Protein AF-A0A2V8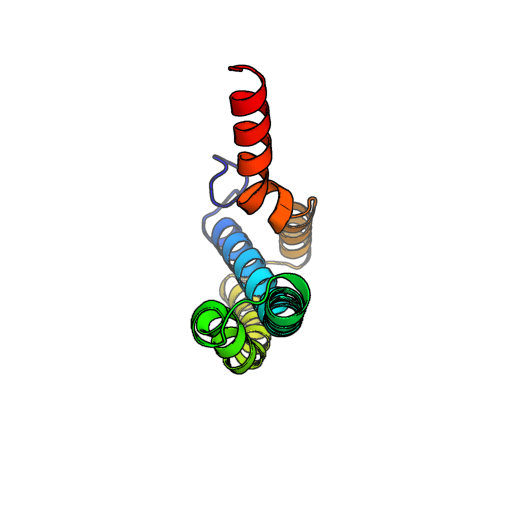N341-F1 (afdb_monomer)

Solvent-accessible surface area (backbone atoms only — not comparable to full-atom values): 6648 Å² total; per-residue (Å²): 106,97,83,49,89,81,87,57,98,43,71,69,57,45,50,50,49,52,49,54,51,51,28,51,50,32,48,45,37,34,66,43,24,46,59,50,39,54,47,41,35,74,77,67,66,50,52,69,81,81,34,43,70,31,52,53,43,30,72,54,20,54,59,51,26,53,54,34,52,52,50,49,54,52,51,37,61,75,70,65,58,50,71,68,58,51,48,53,51,51,47,64,59,61,69,51,63,55,61,54,61,71,76,45,38,62,58,55,54,51,52,55,57,57,63,75,74,114

Nearest PDB structures (foldseek):
  4bne-assembly1_B  TM=4.489E-01  e=2.617E+00  Gallus gallus
  3i2w-assembly1_B  TM=4.014E-01  e=3.089E+00  Drosophila melanogaster

Sequence (118 aa):
LATDRILFGSLREFGLTVLLEVTCFEWMLSRLARPIADFLSKQRGLSPDALVWFTHHSEVDQRHAEEGLDAVVEYVKYYEIDEQDFRLISEIVFRENVFLKRYFGQAEVSRQTLMLSL

Structure (mmCIF, N/CA/C/O backbone):
data_AF-A0A2V8N341-F1
#
_entry.id   AF-A0A2V8N341-F1
#
loop_
_atom_site.group_PDB
_atom_site.id
_atom_site.type_symbol
_atom_site.label_atom_id
_atom_site.label_alt_id
_atom_site.label_comp_id
_atom_site.label_asym_id
_atom_site.label_entity_id
_atom_site.label_seq_id
_atom_site.pdbx_PDB_ins_code
_atom_site.Cartn_x
_atom_site.Cartn_y
_atom_site.Cartn_z
_atom_site.occupancy
_atom_site.B_iso_or_equiv
_atom_site.auth_seq_id
_atom_site.auth_comp_id
_atom_site.auth_asym_id
_atom_site.auth_atom_id
_atom_site.pdbx_PDB_model_num
ATOM 1 N N . LEU A 1 1 ? -6.222 5.701 -10.973 1.00 57.00 1 LEU A N 1
ATOM 2 C CA . LEU A 1 1 ? -5.120 5.149 -11.794 1.00 57.00 1 LEU A CA 1
ATOM 3 C C . LEU A 1 1 ? -5.403 3.723 -12.221 1.00 57.00 1 LEU A C 1
ATOM 5 O O . LEU A 1 1 ? -5.496 3.511 -13.418 1.00 57.00 1 LEU A O 1
ATOM 9 N N . ALA A 1 2 ? -5.642 2.779 -11.298 1.00 49.12 2 ALA A N 1
ATOM 10 C CA . ALA A 1 2 ? -6.033 1.410 -11.671 1.00 49.12 2 ALA A CA 1
ATOM 11 C C . ALA A 1 2 ? -7.321 1.339 -12.531 1.00 49.12 2 ALA A C 1
ATOM 13 O O . ALA A 1 2 ? -7.499 0.440 -13.348 1.00 49.12 2 ALA A O 1
ATOM 14 N N . THR A 1 3 ? -8.213 2.315 -12.352 1.00 54.16 3 THR A N 1
ATOM 15 C CA . THR A 1 3 ? -9.494 2.456 -13.060 1.00 54.16 3 THR A CA 1
ATOM 16 C C . THR A 1 3 ? -9.496 3.555 -14.127 1.00 54.16 3 THR A C 1
ATOM 18 O O . THR A 1 3 ? -10.477 3.683 -14.862 1.00 54.16 3 THR A O 1
ATOM 21 N N . ASP A 1 4 ? -8.419 4.340 -14.235 1.00 58.88 4 ASP A N 1
ATOM 22 C CA . ASP A 1 4 ? -8.334 5.421 -15.216 1.00 58.88 4 ASP A CA 1
ATOM 23 C C . ASP A 1 4 ? -7.859 4.834 -16.543 1.00 58.88 4 ASP A C 1
ATOM 25 O O . ASP A 1 4 ? -6.787 4.233 -16.640 1.00 58.88 4 ASP A O 1
ATOM 29 N N . ARG A 1 5 ? -8.677 4.980 -17.587 1.00 50.94 5 ARG A N 1
ATOM 30 C CA . ARG A 1 5 ? -8.322 4.496 -18.919 1.00 50.94 5 ARG A CA 1
ATOM 31 C C . ARG A 1 5 ? -7.162 5.342 -19.453 1.00 50.94 5 ARG A C 1
ATOM 33 O O . ARG A 1 5 ? -7.375 6.490 -19.820 1.00 50.94 5 ARG A O 1
ATOM 40 N N 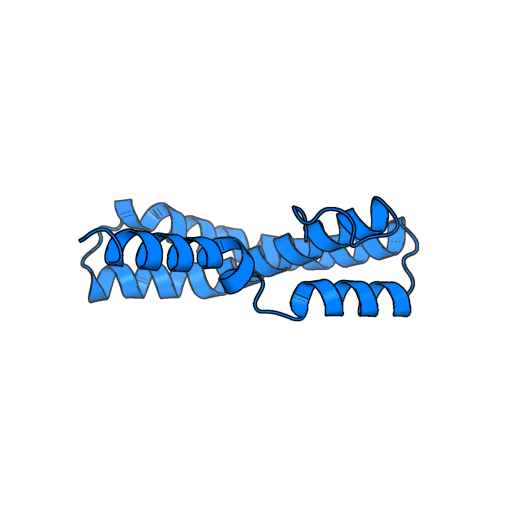. ILE A 1 6 ? -5.993 4.707 -19.584 1.00 55.16 6 ILE A N 1
ATOM 41 C CA . ILE A 1 6 ? -4.816 5.168 -20.346 1.00 55.16 6 ILE A CA 1
ATOM 42 C C . ILE A 1 6 ? -3.926 6.168 -19.581 1.00 55.16 6 ILE A C 1
ATOM 44 O O . ILE A 1 6 ? -3.877 7.350 -19.908 1.00 55.16 6 ILE A O 1
ATOM 48 N N . LEU A 1 7 ? -3.174 5.691 -18.583 1.00 62.72 7 LEU A N 1
ATOM 49 C CA . LEU A 1 7 ? -2.060 6.460 -17.990 1.00 62.72 7 LEU A CA 1
ATOM 50 C C . LEU A 1 7 ? -0.702 5.750 -18.052 1.00 62.72 7 LEU A C 1
ATOM 52 O O . LEU A 1 7 ? 0.315 6.396 -17.829 1.00 62.72 7 LEU A O 1
ATOM 56 N N . PHE A 1 8 ? -0.675 4.462 -18.399 1.00 69.25 8 PHE A N 1
ATOM 57 C CA . PHE A 1 8 ? 0.545 3.653 -18.417 1.00 69.25 8 PHE A CA 1
ATOM 58 C C . PHE A 1 8 ? 0.746 3.030 -19.793 1.00 69.25 8 PHE A C 1
ATOM 60 O O . PHE A 1 8 ? -0.217 2.580 -20.422 1.00 69.25 8 PHE A O 1
ATOM 67 N N . GLY A 1 9 ? 1.992 3.034 -20.263 1.00 76.31 9 GLY A N 1
ATOM 68 C CA . GLY A 1 9 ? 2.385 2.543 -21.580 1.00 76.31 9 GLY A CA 1
ATOM 69 C C . GLY A 1 9 ? 2.442 1.019 -21.659 1.00 76.31 9 GLY A C 1
ATOM 70 O O . GLY A 1 9 ? 2.449 0.463 -22.757 1.00 76.31 9 GLY A O 1
ATOM 71 N N . SER A 1 10 ? 2.448 0.328 -20.514 1.00 87.12 10 SER A N 1
ATOM 72 C CA . SER A 1 10 ? 2.539 -1.130 -20.456 1.00 87.12 10 SER A CA 1
ATOM 73 C C . SER A 1 10 ? 1.861 -1.751 -19.225 1.00 87.12 10 SER A C 1
ATOM 75 O O . SER A 1 10 ? 1.638 -1.101 -18.202 1.00 87.12 10 SER A O 1
ATOM 77 N N . LEU A 1 11 ? 1.558 -3.055 -19.307 1.00 87.75 11 LEU A N 1
ATOM 78 C CA . LEU A 1 11 ? 1.014 -3.827 -18.178 1.00 87.75 11 LEU A CA 1
ATOM 79 C C . LEU A 1 11 ? 1.981 -3.891 -16.991 1.00 87.75 11 LEU A C 1
ATOM 81 O O . LEU A 1 11 ? 1.526 -3.911 -15.852 1.00 87.75 11 LEU A O 1
ATOM 85 N N . ARG A 1 12 ? 3.297 -3.892 -17.239 1.00 91.50 12 ARG A N 1
ATOM 86 C CA . ARG A 1 12 ? 4.302 -3.881 -16.166 1.00 91.50 12 ARG A CA 1
ATOM 87 C C . ARG A 1 12 ? 4.274 -2.570 -15.375 1.00 91.50 12 ARG A C 1
ATOM 89 O O . ARG A 1 12 ? 4.321 -2.612 -14.150 1.00 91.50 12 ARG A O 1
ATOM 96 N N . GLU A 1 13 ? 4.122 -1.433 -16.054 1.00 89.62 13 GLU A N 1
ATOM 97 C CA . GLU A 1 13 ? 3.994 -0.114 -15.420 1.00 89.62 13 GLU A CA 1
ATOM 98 C C . GLU A 1 13 ? 2.683 -0.017 -14.644 1.00 89.62 13 GLU A C 1
ATOM 100 O O . GLU A 1 13 ? 2.668 0.407 -13.492 1.00 89.62 13 GLU A O 1
ATOM 105 N N . PHE A 1 14 ? 1.586 -0.494 -15.241 1.00 88.06 14 PHE A N 1
ATOM 106 C CA . PHE A 1 14 ? 0.305 -0.588 -14.552 1.00 88.06 14 PHE A CA 1
ATOM 107 C C . PHE A 1 14 ? 0.402 -1.453 -13.289 1.00 88.06 14 PHE A C 1
ATOM 109 O O . PHE A 1 14 ? -0.048 -1.037 -12.224 1.00 88.06 14 PHE A O 1
ATOM 116 N N . GLY A 1 15 ? 1.027 -2.628 -13.376 1.00 90.44 15 GLY A N 1
ATOM 117 C CA . GLY A 1 15 ? 1.204 -3.516 -12.229 1.00 90.44 15 GLY A CA 1
ATOM 118 C C . GLY A 1 15 ? 2.024 -2.876 -11.108 1.00 90.44 15 GLY A C 1
ATOM 119 O O . GLY A 1 15 ? 1.634 -2.992 -9.948 1.00 90.44 15 GLY A O 1
ATOM 120 N N . LEU A 1 16 ? 3.068 -2.102 -11.438 1.00 92.88 16 LEU A N 1
ATOM 121 C CA . LEU A 1 16 ? 3.817 -1.334 -10.440 1.00 92.88 16 LEU A CA 1
ATOM 122 C C . LEU A 1 16 ? 2.912 -0.326 -9.717 1.00 92.88 16 LEU A C 1
ATOM 124 O O . LEU A 1 16 ? 3.032 -0.146 -8.511 1.00 92.88 16 LEU A O 1
ATOM 128 N N . THR A 1 17 ? 1.975 0.306 -10.424 1.00 89.06 17 THR A N 1
ATOM 129 C CA . THR A 1 17 ? 1.073 1.297 -9.811 1.00 89.06 17 THR A CA 1
ATOM 130 C C . THR A 1 17 ? 0.114 0.664 -8.819 1.00 89.06 17 THR A C 1
ATOM 132 O O . THR A 1 17 ? -0.075 1.189 -7.725 1.00 89.06 17 THR A O 1
ATOM 135 N N . VAL A 1 18 ? -0.437 -0.499 -9.173 1.00 87.94 18 VAL A N 1
ATOM 136 C CA . VAL A 1 18 ? -1.307 -1.274 -8.286 1.00 87.94 18 VAL A CA 1
ATOM 137 C C . VAL A 1 18 ? -0.524 -1.713 -7.055 1.00 87.94 18 VAL A C 1
ATOM 139 O O . VAL A 1 18 ? -1.010 -1.543 -5.941 1.00 87.94 18 VAL A O 1
ATOM 142 N N . LEU A 1 19 ? 0.697 -2.216 -7.249 1.00 92.44 19 LEU A N 1
ATOM 143 C CA . LEU A 1 19 ? 1.552 -2.665 -6.157 1.00 92.44 19 LEU A CA 1
ATOM 144 C C . LEU A 1 19 ? 1.901 -1.516 -5.200 1.00 92.44 19 LEU A C 1
ATOM 146 O O . LEU A 1 19 ? 1.692 -1.644 -4.001 1.00 92.44 19 LEU A O 1
ATOM 150 N N . LEU A 1 20 ? 2.330 -0.363 -5.724 1.00 91.69 20 LEU A N 1
ATOM 151 C CA . LEU A 1 20 ? 2.621 0.831 -4.921 1.00 91.69 20 LEU A CA 1
ATOM 152 C C . LEU A 1 20 ? 1.401 1.316 -4.123 1.00 91.69 20 LEU A C 1
ATOM 154 O O . LEU A 1 20 ? 1.544 1.728 -2.970 1.00 91.69 20 LEU A O 1
ATOM 158 N N . GLU A 1 21 ? 0.204 1.275 -4.715 1.00 88.25 21 GLU A N 1
ATOM 159 C CA . GLU A 1 21 ? -1.028 1.634 -4.010 1.00 88.25 21 GLU A CA 1
ATOM 160 C C . GLU A 1 21 ? -1.336 0.650 -2.881 1.00 88.25 21 GLU A C 1
ATOM 162 O O . GLU A 1 21 ? -1.566 1.089 -1.756 1.00 88.25 21 GLU A O 1
ATOM 167 N N . VAL A 1 22 ? -1.295 -0.659 -3.146 1.00 87.50 22 VAL A N 1
ATOM 168 C CA . VAL A 1 22 ? -1.553 -1.699 -2.136 1.00 87.50 22 VAL A CA 1
ATOM 169 C C . VAL A 1 22 ? -0.567 -1.591 -0.974 1.00 87.50 22 VAL A C 1
ATOM 171 O O . VAL A 1 22 ? -1.003 -1.480 0.172 1.00 87.50 22 VAL A O 1
ATOM 174 N N . THR A 1 23 ? 0.734 -1.495 -1.258 1.00 90.00 23 THR A N 1
ATOM 175 C CA . THR A 1 23 ? 1.764 -1.332 -0.223 1.00 90.00 23 THR A CA 1
ATOM 176 C C . THR A 1 23 ? 1.506 -0.080 0.621 1.00 90.00 23 THR A C 1
ATOM 178 O O . THR A 1 23 ? 1.631 -0.109 1.843 1.00 90.00 23 THR A O 1
ATOM 181 N N . CYS A 1 24 ? 1.082 1.031 0.006 1.00 87.75 24 CYS A N 1
ATOM 182 C CA . CYS A 1 24 ? 0.731 2.250 0.739 1.00 87.75 24 CYS A CA 1
ATOM 183 C C . CYS A 1 24 ? -0.478 2.047 1.675 1.00 87.75 24 CYS A C 1
ATOM 185 O O . CYS A 1 24 ? -0.476 2.549 2.803 1.00 87.75 24 CYS A O 1
ATOM 187 N N . PHE A 1 25 ? -1.490 1.290 1.240 1.00 85.12 25 PHE A N 1
ATOM 188 C CA . PHE A 1 25 ? -2.650 0.932 2.062 1.00 85.12 25 PHE A CA 1
ATOM 189 C C . PHE A 1 25 ? -2.271 0.085 3.273 1.00 85.12 25 PHE A C 1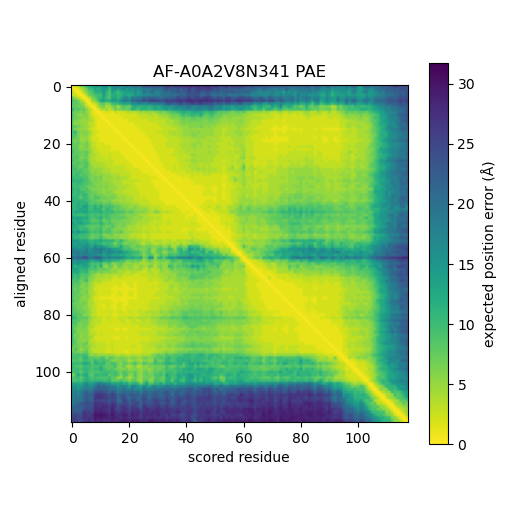
ATOM 191 O O . PHE A 1 25 ? -2.664 0.421 4.390 1.00 85.12 25 PHE A O 1
ATOM 198 N N . GLU A 1 26 ? -1.486 -0.967 3.075 1.00 86.06 26 GLU A N 1
ATOM 199 C CA . GLU A 1 26 ? -1.019 -1.846 4.154 1.00 86.06 26 GLU A CA 1
ATOM 200 C C . GLU A 1 26 ? -0.151 -1.071 5.156 1.00 86.06 26 GLU A C 1
ATOM 202 O O . GLU A 1 26 ? -0.308 -1.171 6.379 1.00 86.06 26 GLU A O 1
ATOM 207 N N . TRP A 1 27 ? 0.705 -0.183 4.648 1.00 85.50 27 TRP A N 1
ATOM 208 C CA . TRP A 1 27 ? 1.542 0.673 5.482 1.00 85.50 27 TRP A CA 1
ATOM 209 C C . TRP A 1 27 ? 0.732 1.674 6.315 1.00 85.50 27 TRP A C 1
ATOM 211 O O . TRP A 1 27 ? 1.073 1.946 7.471 1.00 85.50 27 TRP A O 1
ATOM 221 N N . MET A 1 28 ? -0.363 2.201 5.760 1.00 85.75 28 MET A N 1
ATOM 222 C CA . MET A 1 28 ? -1.314 3.034 6.492 1.00 85.75 28 MET A CA 1
ATOM 223 C C . MET A 1 28 ? -2.072 2.218 7.551 1.00 85.75 28 MET A C 1
ATOM 225 O O . MET A 1 28 ? -2.139 2.643 8.706 1.00 85.75 28 MET A O 1
ATOM 229 N N . LEU A 1 29 ? -2.648 1.067 7.186 1.00 84.00 29 LEU A N 1
ATOM 230 C CA . LEU A 1 29 ? -3.478 0.258 8.086 1.00 84.00 29 LEU A CA 1
ATOM 231 C C . LEU A 1 29 ? -2.686 -0.264 9.286 1.00 84.00 29 LEU A C 1
ATOM 233 O O . LEU A 1 29 ? -3.123 -0.075 10.423 1.00 84.00 29 LEU A O 1
ATOM 237 N N . SER A 1 30 ? -1.471 -0.767 9.060 1.00 85.12 30 SER A N 1
ATOM 238 C CA . SER A 1 30 ? -0.558 -1.221 10.122 1.00 85.12 30 SER A CA 1
ATOM 239 C C . SER A 1 30 ? -0.271 -0.177 11.206 1.00 85.12 30 SER A C 1
ATOM 241 O O . SER A 1 30 ? 0.084 -0.528 12.332 1.00 85.12 30 SER A O 1
ATOM 243 N N . ARG A 1 31 ? -0.435 1.115 10.896 1.00 85.56 31 ARG A N 1
ATOM 244 C CA . ARG A 1 31 ? -0.178 2.230 11.822 1.00 85.56 31 ARG A CA 1
ATOM 245 C C . ARG A 1 31 ? -1.446 2.880 12.346 1.00 85.56 31 ARG A C 1
ATOM 247 O O . ARG A 1 31 ? -1.473 3.315 13.495 1.00 85.56 31 ARG A O 1
ATOM 254 N N . LEU A 1 32 ? -2.480 2.984 11.515 1.00 87.56 32 LEU A N 1
ATOM 255 C CA . LEU A 1 32 ? -3.674 3.770 11.823 1.00 87.56 32 LEU A CA 1
ATOM 256 C C . LEU A 1 32 ? -4.870 2.925 12.256 1.00 87.56 32 LEU A C 1
ATOM 258 O O . LEU A 1 32 ? -5.751 3.466 12.922 1.00 87.56 32 LEU A O 1
ATOM 262 N N . ALA A 1 33 ? -4.908 1.621 11.960 1.00 88.69 33 ALA A N 1
ATOM 263 C CA . ALA A 1 33 ? -6.065 0.789 12.287 1.00 88.69 33 ALA A CA 1
ATOM 264 C C . ALA A 1 33 ? -6.356 0.777 13.797 1.00 88.69 33 ALA A C 1
ATOM 266 O O . ALA A 1 33 ? -7.491 1.027 14.211 1.00 88.69 33 ALA A O 1
ATOM 267 N N . ARG A 1 34 ? -5.326 0.599 14.637 1.00 89.06 34 ARG A N 1
ATOM 268 C CA . ARG A 1 34 ? -5.487 0.619 16.099 1.00 89.06 34 ARG A CA 1
ATOM 269 C C . ARG A 1 34 ? -5.880 2.003 16.647 1.00 89.06 34 ARG A C 1
ATOM 271 O O . ARG A 1 34 ? -6.872 2.065 17.372 1.00 89.06 34 ARG A O 1
ATOM 278 N N . PRO A 1 35 ? -5.208 3.116 16.286 1.00 91.00 35 PRO A N 1
ATOM 279 C CA . PRO A 1 35 ? -5.664 4.457 16.659 1.00 91.00 35 PRO A CA 1
ATOM 280 C C . PRO A 1 35 ? -7.114 4.766 16.260 1.00 91.00 35 PRO A C 1
ATOM 282 O O . PRO A 1 35 ? -7.842 5.389 17.035 1.00 91.00 35 PRO A O 1
ATOM 285 N N . ILE A 1 36 ? -7.557 4.317 15.079 1.00 90.69 36 ILE A N 1
ATOM 286 C CA . ILE A 1 36 ? -8.944 4.489 14.627 1.00 90.69 36 ILE A CA 1
ATOM 287 C C . ILE A 1 36 ? -9.901 3.685 15.514 1.00 90.69 36 ILE A C 1
ATOM 289 O O . ILE A 1 36 ? -10.902 4.238 15.974 1.00 90.69 36 ILE A O 1
ATOM 293 N N . ALA A 1 37 ? -9.590 2.418 15.806 1.00 92.06 37 ALA A N 1
ATOM 294 C CA . ALA A 1 37 ? -10.397 1.591 16.705 1.00 92.06 37 ALA A CA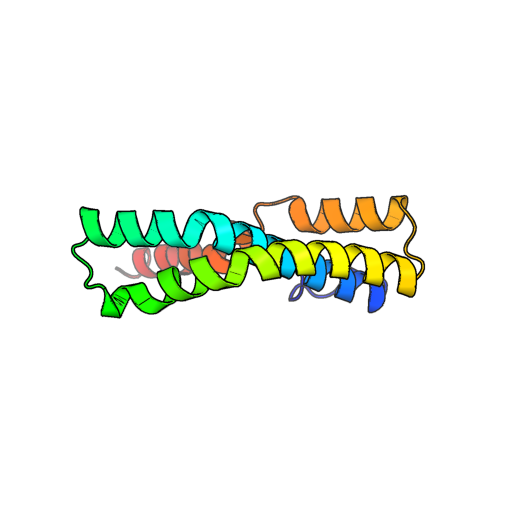 1
ATOM 295 C C . ALA A 1 37 ? -10.530 2.224 18.097 1.00 92.06 37 ALA A C 1
ATOM 297 O O . ALA A 1 37 ? -11.637 2.350 18.623 1.00 92.06 37 ALA A O 1
ATOM 298 N N . ASP A 1 38 ? -9.415 2.691 18.663 1.00 92.88 38 ASP A N 1
ATOM 299 C CA . ASP A 1 38 ? -9.387 3.339 19.974 1.00 92.88 38 ASP A CA 1
ATOM 300 C C . ASP A 1 38 ? -10.231 4.624 19.981 1.00 92.88 38 ASP A C 1
ATOM 302 O O . ASP A 1 38 ? -10.966 4.887 20.938 1.00 92.88 38 ASP A O 1
ATOM 306 N N . PHE A 1 39 ? -10.158 5.424 18.913 1.00 95.56 39 PHE A N 1
ATOM 307 C CA . PHE A 1 39 ? -10.986 6.618 18.758 1.00 95.56 39 PHE A CA 1
ATOM 308 C C . PHE A 1 39 ? -12.475 6.267 18.682 1.00 95.56 39 PHE A C 1
ATOM 310 O O . PHE A 1 39 ? -13.282 6.860 19.396 1.00 95.56 39 PHE A O 1
ATOM 317 N N . LEU A 1 40 ? -12.851 5.296 17.849 1.00 94.81 40 LEU A N 1
ATOM 318 C CA . LEU A 1 40 ? -14.244 4.886 17.666 1.00 94.81 40 LEU A CA 1
ATOM 319 C C . LEU A 1 40 ? -14.836 4.281 18.942 1.00 94.81 40 LEU A C 1
ATOM 321 O O . LEU A 1 40 ? -15.971 4.596 19.303 1.00 94.81 40 LEU A O 1
ATOM 325 N N . SER A 1 41 ? -14.057 3.482 19.668 1.00 96.12 41 SER A N 1
ATOM 326 C CA . SER A 1 41 ? -14.448 2.969 20.980 1.00 96.12 41 SER A CA 1
ATOM 327 C C . SER A 1 41 ? -14.719 4.114 21.964 1.00 96.12 41 SER A C 1
ATOM 329 O O . SER A 1 41 ? -15.811 4.210 22.521 1.00 96.12 41 SER A O 1
ATOM 331 N N . LYS A 1 42 ? -13.768 5.049 22.118 1.00 96.06 42 LYS A N 1
ATOM 332 C CA . LYS A 1 42 ? -13.857 6.139 23.108 1.00 96.06 42 LYS A CA 1
ATOM 333 C C . LYS A 1 42 ? -14.907 7.198 22.773 1.00 96.06 42 LYS A C 1
ATOM 335 O O . LYS A 1 42 ? -15.569 7.697 23.673 1.00 96.06 42 LYS A O 1
ATOM 340 N N . GLN A 1 43 ? -15.024 7.584 21.505 1.00 96.69 43 GLN A N 1
ATOM 341 C CA . GLN A 1 43 ? -15.838 8.734 21.087 1.00 96.69 43 GLN A CA 1
ATOM 342 C C . GLN A 1 43 ? -17.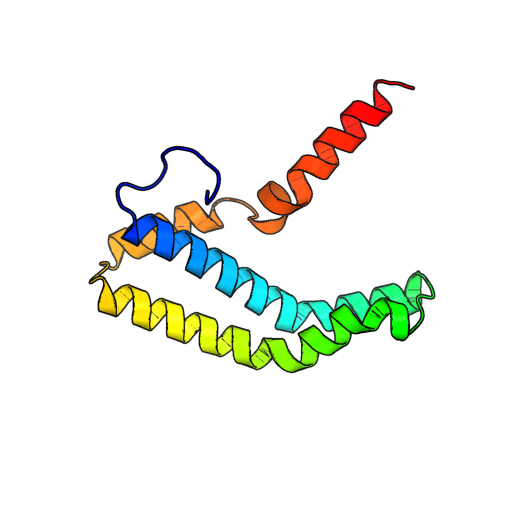222 8.343 20.578 1.00 96.69 43 GLN A C 1
ATOM 344 O O . GLN A 1 43 ? -18.129 9.174 20.561 1.00 96.69 43 GLN A O 1
ATOM 349 N N . ARG A 1 44 ? -17.389 7.099 20.118 1.00 93.56 44 ARG A N 1
ATOM 350 C CA . ARG A 1 44 ? -18.649 6.605 19.546 1.00 93.56 44 ARG A CA 1
ATOM 351 C C . ARG A 1 44 ? -19.229 5.417 20.310 1.00 93.56 44 ARG A C 1
ATOM 353 O O . ARG A 1 44 ? -20.324 4.987 19.967 1.00 93.56 44 ARG A O 1
ATOM 360 N N . GLY A 1 45 ? -18.540 4.917 21.340 1.00 94.81 45 GLY A N 1
ATOM 361 C CA . GLY A 1 45 ? -19.033 3.834 22.193 1.00 94.81 45 GLY A CA 1
ATOM 362 C C . GLY A 1 45 ? -19.172 2.499 21.465 1.00 94.81 45 GLY A C 1
ATOM 363 O O . GLY A 1 45 ? -19.989 1.676 21.872 1.00 94.81 45 GLY A O 1
ATOM 364 N N . LEU A 1 46 ? -18.430 2.291 20.368 1.00 96.00 46 LEU A N 1
ATOM 365 C CA . LEU A 1 46 ? -18.515 1.045 19.609 1.00 96.00 4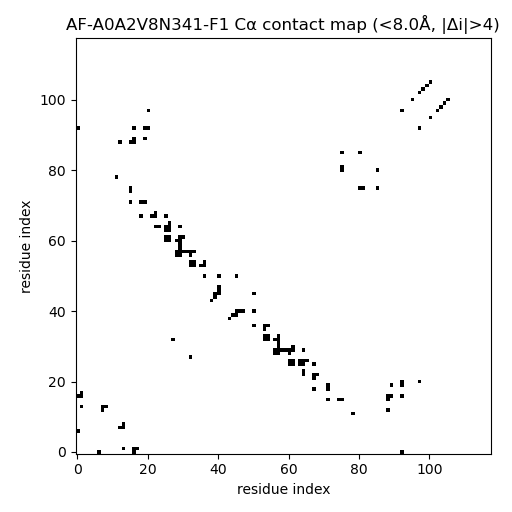6 LEU A CA 1
ATOM 366 C C . LEU A 1 46 ? -17.963 -0.126 20.429 1.00 96.00 46 LEU A C 1
ATOM 368 O O . LEU A 1 46 ? -16.928 -0.005 21.091 1.00 96.00 46 LEU A O 1
ATOM 372 N N . SER A 1 47 ? -18.670 -1.257 20.368 1.00 95.00 47 SER A N 1
ATOM 373 C CA . SER A 1 47 ? -18.270 -2.488 21.047 1.00 95.00 47 SER A CA 1
ATOM 374 C C . SER A 1 47 ? -17.019 -3.101 20.400 1.00 95.00 47 SER A C 1
ATOM 376 O O . SER A 1 47 ? -16.771 -2.872 19.213 1.00 95.00 47 SER A O 1
ATOM 378 N N . PRO A 1 48 ? -16.248 -3.921 21.138 1.00 90.94 48 PRO A N 1
ATOM 379 C CA . PRO A 1 48 ? -15.101 -4.641 20.583 1.00 90.94 48 PRO A CA 1
ATOM 380 C C . PRO A 1 48 ? -15.442 -5.464 19.333 1.00 90.94 48 PRO A C 1
ATOM 382 O O . PRO A 1 48 ? -14.696 -5.421 18.359 1.00 90.94 48 PRO A O 1
ATOM 385 N N . ASP A 1 49 ? -16.604 -6.122 19.312 1.00 93.81 49 ASP A N 1
ATOM 386 C CA . ASP A 1 49 ? -17.060 -6.918 18.164 1.00 93.81 49 ASP A CA 1
ATOM 387 C C . ASP A 1 49 ? -17.231 -6.068 16.896 1.00 93.81 49 ASP A C 1
ATOM 389 O O . ASP A 1 49 ? -16.887 -6.504 15.800 1.00 93.81 49 ASP A O 1
ATOM 393 N N . ALA A 1 50 ? -17.698 -4.822 17.035 1.00 93.06 50 ALA A N 1
ATOM 394 C CA . ALA A 1 50 ? -17.823 -3.887 15.916 1.00 93.06 50 ALA A CA 1
ATOM 395 C C . ALA A 1 50 ? -16.462 -3.356 15.424 1.00 93.06 50 ALA A C 1
ATOM 397 O O . ALA A 1 50 ? -16.375 -2.788 14.336 1.00 93.06 50 ALA A O 1
ATOM 398 N N . LEU A 1 51 ? -15.403 -3.522 16.220 1.00 93.56 51 LEU A N 1
ATOM 399 C CA . LEU A 1 51 ? -14.052 -3.030 15.945 1.00 93.56 51 LEU A CA 1
ATOM 400 C C . LEU A 1 51 ? -13.070 -4.145 15.568 1.00 93.56 51 LEU A C 1
ATOM 402 O O . LEU A 1 51 ? -11.917 -3.842 15.255 1.00 93.56 51 LEU A O 1
ATOM 406 N N . VAL A 1 52 ? -13.522 -5.406 15.541 1.00 91.19 52 VAL A N 1
ATOM 407 C CA . VAL A 1 52 ? -12.670 -6.583 15.307 1.00 91.19 52 VAL A CA 1
ATOM 408 C C . VAL A 1 52 ? -11.867 -6.477 14.012 1.00 91.19 52 VAL A C 1
ATOM 410 O O . VAL A 1 52 ? -10.705 -6.869 13.974 1.00 91.19 52 VAL A O 1
ATOM 413 N N . TRP A 1 53 ? -12.452 -5.880 12.967 1.00 88.38 53 TRP A N 1
ATOM 414 C CA . TRP A 1 53 ? -11.764 -5.675 11.695 1.00 88.38 53 TRP A CA 1
ATOM 415 C C . TRP A 1 53 ? -10.500 -4.824 11.873 1.00 88.38 53 TRP A C 1
ATOM 417 O O . TRP A 1 53 ? -9.435 -5.227 11.417 1.00 88.38 53 TRP A O 1
ATOM 427 N N . PHE A 1 54 ? -10.585 -3.703 12.596 1.00 87.25 54 PHE A N 1
ATOM 428 C CA . PHE A 1 54 ? -9.445 -2.811 12.822 1.00 87.25 54 PHE A CA 1
ATOM 429 C C . PHE A 1 54 ? -8.374 -3.446 13.707 1.00 87.25 54 PHE A C 1
ATOM 431 O O . PHE A 1 54 ? -7.184 -3.286 13.448 1.00 87.25 54 PHE A O 1
ATOM 438 N N . THR A 1 55 ? -8.782 -4.153 14.762 1.00 81.69 55 THR A N 1
ATOM 439 C CA . THR A 1 55 ? -7.830 -4.760 15.698 1.00 81.69 55 THR A CA 1
ATOM 440 C C . THR A 1 55 ? -7.112 -5.948 15.069 1.00 81.69 55 THR A C 1
ATOM 442 O O . THR A 1 55 ? -5.901 -6.060 15.224 1.00 81.69 55 THR A O 1
ATOM 445 N N . HIS A 1 56 ? -7.820 -6.769 14.287 1.00 82.25 56 HIS A N 1
ATOM 446 C CA . HIS A 1 56 ? -7.223 -7.893 13.570 1.00 82.25 56 HIS A CA 1
ATOM 447 C C . HIS A 1 56 ? -6.217 -7.424 12.511 1.00 82.25 56 HIS A C 1
ATOM 449 O O . HIS A 1 56 ? -5.091 -7.911 12.472 1.00 82.25 56 HIS A O 1
ATOM 455 N N . HIS A 1 57 ? -6.581 -6.413 11.719 1.00 72.25 57 HIS A N 1
ATOM 456 C CA . HIS A 1 57 ? -5.678 -5.822 10.729 1.00 72.25 57 HIS A CA 1
ATOM 457 C C . HIS A 1 57 ? -4.467 -5.153 11.396 1.00 72.25 57 HIS A C 1
ATOM 459 O O . HIS A 1 57 ? -3.343 -5.345 10.958 1.00 72.25 57 HIS A O 1
ATOM 465 N N . SER A 1 58 ? -4.630 -4.487 12.546 1.00 69.31 58 SER A N 1
ATOM 466 C CA . SER A 1 58 ? -3.481 -3.890 13.247 1.00 69.31 58 SER A CA 1
ATOM 467 C C . SER A 1 58 ? -2.412 -4.894 13.705 1.00 69.31 58 SER A C 1
ATOM 469 O O . SER A 1 58 ? -1.243 -4.526 13.806 1.00 69.31 58 SER A O 1
ATOM 471 N N . GLU A 1 59 ? -2.797 -6.143 13.984 1.00 67.25 59 GLU A N 1
ATOM 472 C CA . GLU A 1 59 ? -1.881 -7.196 14.446 1.00 67.25 59 GLU A CA 1
ATOM 473 C C . GLU A 1 59 ? -1.167 -7.904 13.288 1.00 67.25 59 GLU A C 1
ATOM 475 O O . GLU A 1 59 ? -0.022 -8.327 13.435 1.00 67.25 59 GLU A O 1
ATOM 480 N N . VAL A 1 60 ? -1.826 -8.014 12.133 1.00 65.19 60 VAL A N 1
ATOM 481 C CA . VAL A 1 60 ? -1.309 -8.738 10.963 1.00 65.19 60 VAL A CA 1
ATOM 482 C C . VAL A 1 60 ? -0.579 -7.797 9.988 1.00 65.19 60 VAL A C 1
ATOM 484 O O . VAL A 1 60 ? 0.420 -8.184 9.382 1.00 65.19 60 VAL A O 1
ATOM 487 N N . ASP A 1 61 ? -0.992 -6.531 9.895 1.00 63.88 61 ASP A N 1
ATOM 488 C CA . ASP A 1 61 ? -0.551 -5.630 8.824 1.00 63.88 61 ASP A CA 1
ATOM 489 C C . ASP A 1 61 ? 0.878 -5.098 8.985 1.00 63.88 61 ASP A C 1
ATOM 491 O O . ASP A 1 61 ? 1.456 -4.638 8.004 1.00 63.88 61 ASP A O 1
ATOM 495 N N . GLN A 1 62 ? 1.489 -5.132 10.177 1.00 67.88 62 GLN A N 1
ATOM 496 C CA . GLN A 1 62 ? 2.878 -4.657 10.325 1.00 67.88 62 GLN A CA 1
ATOM 497 C C . GLN A 1 62 ? 3.850 -5.476 9.476 1.00 67.88 62 GLN A C 1
ATOM 499 O O . GLN A 1 62 ? 4.722 -4.906 8.827 1.00 67.88 62 GLN A O 1
ATOM 504 N N . ARG A 1 63 ? 3.651 -6.797 9.433 1.00 75.62 63 ARG A N 1
ATOM 505 C CA . ARG A 1 63 ? 4.449 -7.690 8.593 1.00 75.62 63 ARG A CA 1
ATOM 506 C C . ARG A 1 63 ? 4.120 -7.533 7.115 1.00 75.62 63 ARG A C 1
ATOM 508 O O . ARG A 1 63 ? 5.042 -7.441 6.317 1.00 75.62 63 ARG A O 1
ATOM 515 N N . HIS A 1 64 ? 2.839 -7.424 6.760 1.00 74.12 64 HIS A N 1
ATOM 516 C CA . HIS A 1 64 ? 2.437 -7.191 5.370 1.00 74.12 64 HIS A CA 1
ATOM 517 C C . HIS A 1 64 ? 3.004 -5.878 4.818 1.00 74.12 64 HIS A C 1
ATOM 519 O O . HIS A 1 64 ? 3.466 -5.836 3.689 1.00 74.12 64 HIS A O 1
ATOM 525 N N . ALA A 1 65 ? 3.064 -4.820 5.630 1.00 79.38 65 ALA A N 1
ATOM 526 C CA . ALA A 1 65 ? 3.641 -3.546 5.214 1.00 79.38 65 ALA A CA 1
ATOM 527 C C . ALA A 1 65 ? 5.152 -3.627 4.914 1.00 79.38 65 ALA A C 1
ATOM 529 O O . ALA A 1 65 ? 5.642 -2.879 4.067 1.00 79.38 65 ALA A O 1
ATOM 530 N N . GLU A 1 66 ? 5.892 -4.489 5.616 1.00 81.19 66 GLU A N 1
ATOM 531 C CA . GLU A 1 66 ? 7.314 -4.751 5.351 1.00 81.19 66 GLU A CA 1
ATOM 532 C C . GLU A 1 66 ? 7.479 -5.649 4.118 1.00 81.19 66 GLU A C 1
ATOM 534 O O . GLU A 1 66 ? 8.191 -5.282 3.183 1.00 81.19 66 GLU A O 1
ATOM 539 N N . GLU A 1 67 ? 6.726 -6.752 4.058 1.00 86.94 67 GLU A N 1
ATOM 540 C CA . GLU A 1 67 ? 6.678 -7.673 2.914 1.00 86.94 67 GLU A CA 1
ATOM 541 C C . GLU A 1 67 ? 6.263 -6.945 1.615 1.00 86.94 67 GLU A C 1
ATOM 543 O O . GLU A 1 67 ? 6.781 -7.229 0.536 1.00 86.94 67 GLU A O 1
ATOM 548 N N . GLY A 1 68 ? 5.389 -5.940 1.709 1.00 88.75 68 GLY A N 1
ATOM 549 C CA . GLY A 1 68 ? 4.942 -5.121 0.587 1.00 88.75 68 GLY A CA 1
ATOM 550 C C . GLY A 1 68 ? 6.024 -4.195 0.022 1.00 88.75 68 GLY A C 1
ATOM 551 O O . GLY A 1 68 ? 5.988 -3.887 -1.170 1.00 88.75 68 GLY A O 1
ATOM 552 N N . LEU A 1 69 ? 6.995 -3.749 0.828 1.00 90.4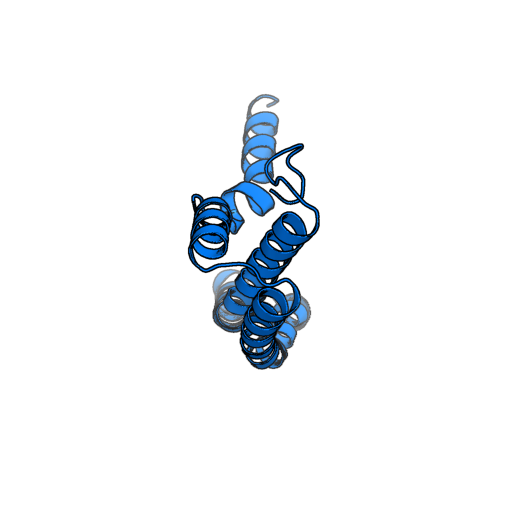4 69 LEU A N 1
ATOM 553 C CA . LEU A 1 69 ? 8.154 -2.998 0.322 1.00 90.44 69 LEU A CA 1
ATOM 554 C C . LEU A 1 69 ? 9.137 -3.929 -0.388 1.00 90.44 69 LEU A C 1
ATOM 556 O O . LEU A 1 69 ? 9.621 -3.589 -1.470 1.00 90.44 69 LEU A O 1
ATOM 560 N N . ASP A 1 70 ? 9.377 -5.112 0.176 1.00 94.00 70 ASP A N 1
ATOM 561 C CA . ASP A 1 70 ? 10.212 -6.135 -0.454 1.00 94.00 70 ASP A CA 1
ATOM 562 C C . ASP A 1 70 ? 9.617 -6.569 -1.801 1.00 94.00 70 ASP A C 1
ATOM 564 O O . ASP A 1 70 ? 10.326 -6.605 -2.809 1.00 94.00 70 ASP A O 1
ATOM 568 N N . ALA A 1 71 ? 8.295 -6.756 -1.867 1.00 94.19 71 ALA A N 1
ATOM 569 C CA . ALA A 1 71 ? 7.584 -7.059 -3.107 1.00 94.19 71 ALA A CA 1
ATOM 570 C C . ALA A 1 71 ? 7.766 -5.969 -4.178 1.00 94.19 71 ALA A C 1
ATOM 572 O O . ALA A 1 71 ? 7.940 -6.289 -5.355 1.00 94.19 71 ALA A O 1
ATOM 573 N N . VAL A 1 72 ? 7.771 -4.681 -3.802 1.00 95.44 72 VAL A N 1
ATOM 574 C CA . VAL A 1 72 ? 8.055 -3.580 -4.744 1.00 95.44 72 VAL A CA 1
ATOM 575 C C . VAL A 1 72 ? 9.476 -3.690 -5.292 1.00 95.44 72 VAL A C 1
ATOM 577 O O . VAL A 1 72 ? 9.678 -3.568 -6.502 1.00 95.44 72 VAL A O 1
ATOM 580 N N . VAL A 1 73 ? 10.460 -3.949 -4.428 1.00 95.62 73 VAL A N 1
ATOM 581 C CA . VAL A 1 73 ? 11.867 -4.097 -4.834 1.00 95.62 73 VAL A CA 1
ATOM 582 C C . VAL A 1 73 ? 12.046 -5.289 -5.776 1.00 95.62 73 VAL A C 1
ATOM 584 O O . VAL A 1 73 ? 12.720 -5.171 -6.803 1.00 95.62 73 VAL A O 1
ATOM 587 N N . GLU A 1 74 ? 11.432 -6.426 -5.457 1.00 97.12 74 GLU A N 1
ATOM 588 C CA . GLU A 1 74 ? 11.465 -7.625 -6.294 1.00 97.12 74 GLU A CA 1
ATOM 589 C C . GLU A 1 74 ? 10.788 -7.399 -7.647 1.00 97.12 74 GLU A C 1
ATOM 591 O O . GLU A 1 74 ? 11.343 -7.778 -8.679 1.00 97.12 74 GLU A O 1
ATOM 596 N N . TYR A 1 75 ? 9.639 -6.720 -7.666 1.00 97.00 75 TYR A N 1
ATOM 597 C CA . TYR A 1 75 ? 8.909 -6.397 -8.890 1.00 97.00 75 TYR A CA 1
ATOM 598 C C . TYR A 1 75 ? 9.732 -5.503 -9.825 1.00 97.00 75 TYR A C 1
ATOM 600 O O . TYR A 1 75 ? 9.850 -5.789 -11.019 1.00 97.00 75 TYR A O 1
ATOM 608 N N . VAL A 1 76 ? 10.340 -4.440 -9.284 1.00 96.81 76 VAL A N 1
ATOM 609 C CA . VAL A 1 76 ? 11.207 -3.520 -10.039 1.00 96.81 76 VAL A CA 1
ATOM 610 C C . VAL A 1 76 ? 12.400 -4.263 -10.632 1.00 96.81 76 VAL A C 1
ATOM 612 O O . VAL A 1 76 ? 12.702 -4.086 -11.812 1.00 96.81 76 VAL A O 1
ATOM 615 N N . LYS A 1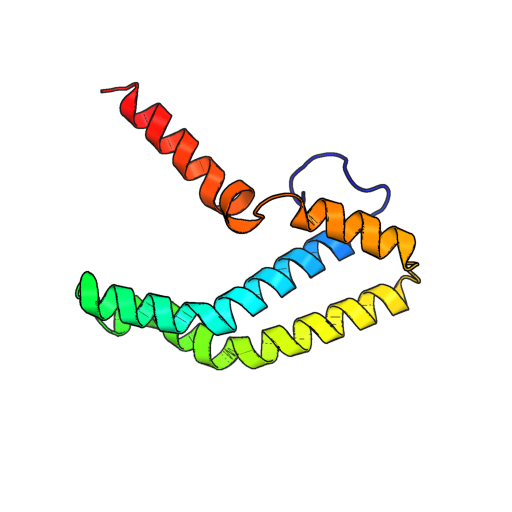 77 ? 13.037 -5.145 -9.849 1.00 97.00 77 LYS A N 1
ATOM 616 C CA . LYS A 1 77 ? 14.133 -5.994 -10.334 1.00 97.00 77 LYS A CA 1
ATOM 617 C C . LYS A 1 77 ? 13.691 -6.948 -11.435 1.00 97.00 77 LYS A C 1
ATOM 619 O O . LYS A 1 77 ? 14.377 -7.053 -12.444 1.00 97.00 77 LYS A O 1
ATOM 624 N N . TYR A 1 78 ? 12.579 -7.652 -11.240 1.00 97.00 78 TYR A N 1
ATOM 625 C CA . TYR A 1 78 ? 12.112 -8.678 -12.169 1.00 97.00 78 TYR A CA 1
ATOM 626 C C . TYR A 1 78 ? 11.766 -8.102 -13.547 1.00 97.00 78 TYR A C 1
ATOM 628 O O . TYR A 1 78 ? 12.080 -8.712 -14.566 1.00 97.00 78 TYR A O 1
ATOM 636 N N . TYR A 1 79 ? 11.139 -6.924 -13.582 1.00 96.62 79 TYR A N 1
ATOM 637 C CA . TYR A 1 79 ? 10.743 -6.258 -14.828 1.00 96.62 79 TYR A CA 1
ATOM 638 C C . TYR A 1 79 ? 11.775 -5.264 -15.368 1.00 96.62 79 TYR A C 1
ATOM 640 O O . TYR A 1 79 ? 11.481 -4.589 -16.360 1.00 96.62 79 TYR A O 1
ATOM 648 N N . GLU A 1 80 ? 12.945 -5.181 -14.725 1.00 96.00 80 GLU A N 1
ATOM 649 C CA . GLU A 1 80 ? 14.046 -4.280 -15.084 1.00 96.00 80 GLU A CA 1
ATOM 650 C C . GLU A 1 80 ? 13.571 -2.828 -15.259 1.00 96.00 80 GLU A C 1
ATOM 652 O O . GLU A 1 80 ? 13.911 -2.151 -16.228 1.00 96.00 80 GLU A O 1
ATOM 657 N N . ILE A 1 81 ? 12.729 -2.359 -14.333 1.00 94.50 81 ILE A N 1
ATOM 658 C CA . ILE A 1 81 ? 12.236 -0.978 -14.340 1.00 94.50 81 ILE A CA 1
ATOM 659 C C . ILE A 1 81 ? 13.382 -0.078 -13.882 1.00 94.50 81 ILE A C 1
ATOM 661 O O . ILE A 1 81 ? 13.911 -0.257 -12.783 1.00 94.50 81 ILE A O 1
ATOM 665 N N . ASP A 1 82 ? 13.775 0.880 -14.719 1.00 94.88 82 ASP A N 1
ATOM 666 C CA . ASP A 1 82 ? 14.831 1.815 -14.353 1.00 94.88 82 ASP A CA 1
ATOM 667 C C . ASP A 1 82 ? 14.361 2.844 -13.309 1.00 94.88 82 ASP A C 1
ATOM 669 O O . ASP A 1 82 ? 13.171 3.026 -13.038 1.00 94.88 82 ASP A O 1
ATOM 673 N N . GLU A 1 83 ? 15.326 3.513 -12.681 1.00 94.88 83 GLU A N 1
ATOM 674 C CA . GLU A 1 83 ? 15.068 4.469 -11.604 1.00 94.88 83 GLU A CA 1
ATOM 675 C C . GLU A 1 83 ? 14.219 5.666 -12.062 1.00 94.88 83 GLU A C 1
ATOM 677 O O . GLU A 1 83 ? 13.390 6.166 -11.297 1.00 94.88 83 GLU A O 1
ATOM 682 N N . GLN A 1 84 ? 14.402 6.127 -13.301 1.00 93.88 84 GLN A N 1
ATOM 683 C CA . GLN A 1 84 ? 13.680 7.276 -13.834 1.00 93.88 84 GLN A CA 1
ATOM 684 C C . GLN A 1 84 ? 12.207 6.926 -14.060 1.00 93.88 84 GLN A C 1
ATOM 686 O O . GLN A 1 84 ? 11.330 7.692 -13.647 1.00 93.88 84 GLN A O 1
ATOM 691 N N . ASP A 1 85 ? 11.937 5.761 -14.645 1.00 91.44 85 ASP A N 1
ATOM 692 C CA . ASP A 1 85 ? 10.588 5.236 -14.841 1.00 91.44 85 ASP A CA 1
ATOM 693 C C . ASP A 1 85 ? 9.902 4.963 -13.498 1.00 91.44 85 ASP A C 1
ATOM 695 O O . ASP A 1 85 ? 8.767 5.394 -13.279 1.00 91.44 85 ASP A O 1
ATOM 699 N N . PHE A 1 86 ? 10.598 4.328 -12.548 1.00 94.50 86 PHE A N 1
ATOM 700 C CA . PHE A 1 86 ? 10.071 4.105 -11.199 1.00 94.50 86 PHE A CA 1
ATOM 701 C C . PHE A 1 86 ? 9.690 5.422 -10.512 1.00 94.50 86 PHE A C 1
ATOM 703 O O . PHE A 1 86 ? 8.612 5.546 -9.917 1.00 94.50 86 PHE A O 1
ATOM 710 N N . ARG A 1 87 ? 10.555 6.436 -10.608 1.00 94.00 87 ARG A N 1
ATOM 711 C CA . ARG A 1 87 ? 10.296 7.758 -10.038 1.00 94.00 87 ARG A CA 1
ATOM 712 C C . ARG A 1 87 ? 9.091 8.424 -10.693 1.00 94.00 87 ARG A C 1
ATOM 714 O O . ARG A 1 87 ? 8.217 8.907 -9.983 1.00 94.00 87 ARG A O 1
ATOM 721 N N . LEU A 1 88 ? 9.009 8.415 -12.020 1.00 90.81 88 LEU A N 1
ATOM 722 C CA . LEU A 1 88 ? 7.881 9.003 -12.739 1.00 90.81 88 LEU A CA 1
ATOM 723 C C . LEU A 1 88 ? 6.559 8.331 -12.345 1.00 90.81 88 LEU A C 1
ATOM 725 O O . LEU A 1 88 ? 5.571 9.006 -12.056 1.00 90.81 88 LEU A O 1
ATOM 729 N N . ILE A 1 89 ? 6.546 6.999 -12.297 1.00 89.94 89 ILE A N 1
ATOM 730 C CA . ILE A 1 89 ? 5.362 6.216 -11.943 1.00 89.94 89 ILE A CA 1
ATOM 731 C C . ILE A 1 89 ? 4.953 6.482 -10.494 1.00 89.94 89 ILE A C 1
ATOM 733 O O . ILE A 1 89 ? 3.783 6.765 -10.240 1.00 89.94 89 ILE A O 1
ATOM 737 N N . SER A 1 90 ? 5.892 6.444 -9.546 1.00 90.50 90 SER A N 1
ATOM 738 C CA . SER A 1 90 ? 5.598 6.728 -8.136 1.00 90.50 90 SER A CA 1
ATOM 739 C C . SER A 1 90 ? 5.113 8.165 -7.924 1.00 90.50 90 SER A C 1
ATOM 741 O O . SER A 1 90 ? 4.140 8.375 -7.199 1.00 90.50 90 SER A O 1
ATOM 743 N N . GLU A 1 91 ? 5.699 9.147 -8.613 1.00 89.56 91 GLU A N 1
ATOM 744 C CA . GLU A 1 91 ? 5.230 10.533 -8.593 1.00 89.56 91 GLU A CA 1
ATOM 745 C C . GLU A 1 91 ? 3.799 10.645 -9.124 1.00 89.56 91 GLU A C 1
ATOM 747 O O . GLU A 1 91 ? 2.982 11.306 -8.494 1.00 89.56 91 GLU A O 1
ATOM 752 N N . ILE A 1 92 ? 3.449 9.966 -10.223 1.00 84.75 92 ILE A N 1
ATOM 753 C CA . ILE A 1 92 ? 2.071 9.927 -10.741 1.00 84.75 92 ILE A CA 1
ATOM 754 C C . ILE A 1 92 ? 1.123 9.263 -9.734 1.00 84.75 92 ILE A C 1
ATOM 756 O O . ILE A 1 92 ? 0.026 9.777 -9.495 1.00 84.75 92 ILE A O 1
ATOM 760 N N . VAL A 1 93 ? 1.537 8.144 -9.131 1.00 85.88 93 VAL A N 1
ATOM 761 C CA . VAL A 1 93 ? 0.737 7.401 -8.148 1.00 85.88 93 VAL A CA 1
ATOM 762 C C . VAL A 1 93 ? 0.412 8.265 -6.941 1.00 85.88 93 VAL A C 1
ATOM 764 O O . VAL A 1 93 ? -0.763 8.382 -6.592 1.00 85.88 93 VAL A O 1
ATOM 767 N N . PHE A 1 94 ? 1.420 8.916 -6.366 1.00 86.69 94 PHE A N 1
ATOM 768 C CA . PHE A 1 94 ? 1.315 9.657 -5.111 1.00 86.69 94 PHE A CA 1
ATOM 769 C C . PHE A 1 94 ? 1.139 11.174 -5.282 1.00 86.69 94 PHE A C 1
ATOM 771 O O . PHE A 1 94 ? 1.134 11.900 -4.289 1.00 86.69 94 PHE A O 1
ATOM 778 N N . ARG A 1 95 ? 0.959 11.670 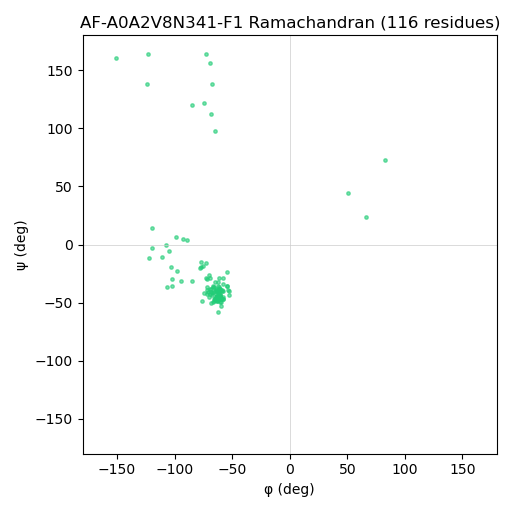-6.518 1.00 84.50 95 ARG A N 1
ATOM 779 C CA . ARG A 1 95 ? 0.786 13.107 -6.824 1.00 84.50 95 ARG A CA 1
ATOM 780 C C . ARG A 1 95 ? -0.340 13.758 -6.029 1.00 84.50 95 ARG A C 1
ATOM 782 O O . ARG A 1 95 ? -0.282 14.936 -5.691 1.00 84.50 95 ARG A O 1
ATOM 789 N N . GLU A 1 96 ? -1.395 12.996 -5.796 1.00 77.38 96 GLU A N 1
ATOM 790 C CA . GLU A 1 96 ? -2.565 13.409 -5.039 1.00 77.38 96 GLU A CA 1
ATOM 791 C C . GLU A 1 96 ? -2.777 12.441 -3.882 1.00 77.38 96 GLU A C 1
ATOM 793 O O . GLU A 1 96 ? -2.255 11.325 -3.884 1.00 77.38 96 GLU A O 1
ATOM 798 N N . ASN A 1 97 ? -3.588 12.839 -2.899 1.00 73.12 97 ASN A N 1
ATOM 799 C CA . ASN A 1 97 ? -3.951 11.940 -1.813 1.00 73.12 97 ASN A CA 1
ATOM 800 C C . ASN A 1 97 ? -4.778 10.767 -2.371 1.00 73.12 97 ASN A C 1
ATOM 802 O O . ASN A 1 97 ? -5.984 10.893 -2.601 1.00 73.12 97 ASN A O 1
ATOM 806 N N . VAL A 1 98 ? -4.098 9.640 -2.606 1.00 72.38 98 VAL A N 1
ATOM 807 C CA . VAL A 1 98 ? -4.645 8.414 -3.203 1.00 72.38 98 VAL A CA 1
ATOM 808 C C . VAL A 1 98 ? -5.889 7.955 -2.448 1.00 72.38 98 VAL A C 1
ATOM 810 O O . VAL A 1 98 ? -6.907 7.656 -3.070 1.00 72.38 98 VAL A O 1
ATOM 813 N N . PHE A 1 99 ? -5.838 7.985 -1.116 1.00 70.00 99 PHE A N 1
ATOM 814 C CA . PHE A 1 99 ? -6.944 7.599 -0.246 1.00 70.00 99 PHE A CA 1
ATOM 815 C C . PHE A 1 99 ? -8.160 8.498 -0.465 1.00 70.00 99 PHE A C 1
ATOM 817 O O . PHE A 1 99 ? -9.237 8.023 -0.834 1.00 70.00 99 PHE A O 1
ATOM 824 N N . LEU A 1 100 ? -7.981 9.809 -0.284 1.00 69.38 100 LEU A N 1
ATOM 825 C CA . LEU A 1 100 ? -9.081 10.766 -0.346 1.00 69.38 100 LEU A CA 1
ATOM 826 C C . LEU A 1 100 ? -9.685 10.845 -1.737 1.00 69.38 100 LEU A C 1
ATOM 828 O O . LEU A 1 100 ? -10.898 10.781 -1.864 1.00 69.38 100 LEU A O 1
ATOM 832 N N . LYS A 1 101 ? -8.874 10.941 -2.790 1.00 70.19 101 LYS A N 1
ATOM 833 C CA . LYS A 1 101 ? -9.409 11.151 -4.136 1.00 70.19 101 LYS A CA 1
ATOM 834 C C . LYS A 1 101 ? -10.100 9.908 -4.692 1.00 70.19 101 LYS A C 1
ATOM 836 O O . LYS A 1 101 ? -11.095 10.033 -5.400 1.00 70.19 101 LYS A O 1
ATOM 841 N N . ARG A 1 102 ? -9.582 8.713 -4.400 1.00 69.69 102 ARG A N 1
ATOM 842 C CA . ARG A 1 102 ? -9.990 7.493 -5.120 1.00 69.69 102 ARG A CA 1
ATOM 843 C C . ARG A 1 102 ? -10.952 6.621 -4.342 1.00 69.69 102 ARG A C 1
ATOM 845 O O . ARG A 1 102 ? -11.856 6.057 -4.943 1.00 69.69 102 ARG A O 1
ATOM 852 N N . TYR A 1 103 ? -10.780 6.547 -3.027 1.00 67.38 103 TYR A N 1
ATOM 853 C CA . TYR A 1 103 ? -11.594 5.681 -2.177 1.00 67.38 103 TYR A CA 1
ATOM 854 C C . TYR A 1 103 ? -12.667 6.469 -1.425 1.00 67.38 103 TYR A C 1
ATOM 856 O O . TYR A 1 103 ? -13.753 5.948 -1.191 1.00 67.38 103 TYR A O 1
ATOM 864 N N . PHE A 1 104 ? -12.411 7.746 -1.120 1.00 67.19 104 PHE A N 1
ATOM 865 C CA . PHE A 1 104 ? -13.374 8.607 -0.419 1.00 67.19 104 PHE A CA 1
ATOM 866 C C . PHE A 1 104 ? -13.966 9.736 -1.284 1.00 67.19 104 PHE A C 1
ATOM 868 O O . PHE A 1 104 ? -14.967 10.336 -0.900 1.00 67.19 104 PHE A O 1
ATOM 875 N N . GLY A 1 105 ? -13.424 9.994 -2.478 1.00 62.78 105 GLY A N 1
ATOM 876 C CA . GLY A 1 105 ? -13.774 11.163 -3.297 1.00 62.78 105 GLY A CA 1
ATOM 877 C C . GLY A 1 105 ? -15.181 11.107 -3.894 1.00 62.78 105 GLY A C 1
ATOM 878 O O . GLY A 1 105 ? -15.817 12.138 -4.093 1.00 62.78 105 GLY A O 1
ATOM 879 N N . GLN A 1 106 ? -15.731 9.908 -4.111 1.00 58.75 106 GLN A N 1
ATOM 880 C CA . GLN A 1 106 ? -17.122 9.747 -4.562 1.00 58.75 106 GLN A CA 1
ATOM 881 C C . GLN A 1 106 ? -18.153 9.942 -3.436 1.00 58.75 106 GLN A C 1
ATOM 883 O O . GLN A 1 106 ? -19.324 10.225 -3.710 1.00 58.75 106 GLN A O 1
ATOM 888 N N . ALA A 1 107 ? -17.735 9.835 -2.168 1.00 54.34 107 ALA A N 1
ATOM 889 C CA . ALA A 1 107 ? -18.615 10.081 -1.027 1.00 54.34 107 ALA A CA 1
ATOM 890 C C . ALA A 1 107 ? -18.939 11.580 -0.868 1.00 54.34 107 ALA A C 1
ATOM 892 O O . ALA A 1 107 ? -20.042 11.920 -0.435 1.00 54.34 107 ALA A O 1
ATOM 893 N N . GLU A 1 108 ? -18.035 12.477 -1.282 1.00 49.94 108 GLU A N 1
ATOM 894 C CA . GLU A 1 108 ? -18.323 13.917 -1.376 1.00 49.94 108 GLU A CA 1
ATOM 895 C C . GLU A 1 108 ? -19.315 14.238 -2.498 1.00 49.94 108 GLU A C 1
ATOM 897 O O . GLU A 1 108 ? -20.269 14.982 -2.262 1.00 49.94 108 GLU A O 1
ATOM 902 N N . VAL A 1 109 ? -19.163 13.619 -3.676 1.00 49.59 109 VAL A N 1
ATOM 903 C CA . VAL A 1 109 ? -20.110 13.790 -4.795 1.00 49.59 109 VAL A CA 1
ATOM 904 C C . VAL A 1 109 ? -21.510 13.329 -4.384 1.00 49.59 109 VAL A C 1
ATOM 906 O O . VAL A 1 109 ? -22.482 14.052 -4.580 1.00 49.59 109 VAL A O 1
ATOM 909 N N . SER A 1 110 ? -21.618 12.185 -3.704 1.00 47.25 110 SER A N 1
ATOM 910 C CA . SER A 1 110 ? -22.913 11.659 -3.251 1.00 47.25 110 SER A CA 1
ATOM 911 C C . SER A 1 110 ? -23.573 12.532 -2.173 1.00 47.25 110 SER A C 1
ATOM 913 O O . SER A 1 110 ? -24.792 12.697 -2.191 1.00 47.25 110 SER A O 1
ATOM 915 N N . ARG A 1 111 ? -22.804 13.148 -1.258 1.00 47.34 111 ARG A N 1
ATOM 916 C CA . ARG A 1 111 ? -23.352 14.097 -0.267 1.00 47.34 111 ARG A CA 1
ATOM 917 C C . ARG A 1 111 ? -23.826 15.406 -0.895 1.00 47.34 111 ARG A C 1
ATOM 919 O O . ARG A 1 111 ? -24.857 15.918 -0.468 1.00 47.34 111 ARG A O 1
ATOM 926 N N . GLN A 1 112 ? -23.123 15.935 -1.897 1.00 47.69 112 GLN A N 1
ATOM 927 C CA . GLN A 1 112 ? -23.580 17.125 -2.624 1.00 47.69 112 GLN A CA 1
ATOM 928 C C . GLN A 1 112 ? -24.827 16.833 -3.471 1.00 47.69 112 GLN A C 1
ATOM 930 O O . GLN A 1 112 ? -25.750 17.642 -3.484 1.00 47.69 112 GLN A O 1
ATOM 935 N N . THR A 1 113 ? -24.920 15.661 -4.107 1.00 46.97 113 THR A N 1
ATOM 936 C CA . THR A 1 113 ? -26.129 15.252 -4.846 1.00 46.97 113 THR A CA 1
ATOM 937 C C . THR A 1 113 ? -27.334 15.021 -3.921 1.00 46.97 113 THR A C 1
ATOM 939 O O . THR A 1 113 ? -28.454 15.397 -4.268 1.00 46.97 113 THR A O 1
ATOM 942 N N . LEU A 1 114 ? -27.123 14.478 -2.715 1.00 43.19 114 LEU A N 1
ATOM 943 C CA . LEU A 1 114 ? -28.180 14.310 -1.706 1.00 43.19 114 LEU A CA 1
ATOM 944 C C . LEU A 1 114 ? -28.615 15.629 -1.042 1.00 43.19 114 LEU A C 1
ATOM 946 O O . LEU A 1 114 ? -29.773 15.749 -0.662 1.00 43.19 114 LEU A O 1
ATOM 950 N N . MET A 1 115 ? -27.738 16.634 -0.924 1.00 42.00 115 MET A N 1
ATOM 951 C CA . MET A 1 115 ? -28.130 17.970 -0.436 1.00 42.00 115 MET A CA 1
ATOM 952 C C . MET A 1 115 ? -28.838 18.832 -1.492 1.00 42.00 115 MET A C 1
ATOM 954 O O . MET A 1 115 ? -29.530 19.769 -1.121 1.00 42.00 115 MET A O 1
ATOM 958 N N . LEU A 1 116 ? -28.681 18.537 -2.786 1.00 42.62 116 LEU A N 1
ATOM 959 C CA . LEU A 1 116 ? -29.378 19.236 -3.879 1.00 42.62 116 LEU A CA 1
ATOM 960 C C . LEU A 1 116 ? -30.738 18.607 -4.238 1.00 42.62 116 LEU A C 1
ATOM 962 O O . LEU A 1 116 ? -31.379 19.036 -5.195 1.00 42.62 116 LEU A O 1
ATOM 966 N N . SER A 1 117 ? -31.166 17.579 -3.501 1.00 41.81 117 SER A N 1
ATOM 967 C CA . SER A 1 117 ? -32.451 16.882 -3.680 1.00 41.81 117 SER A CA 1
ATOM 968 C C . SER A 1 117 ? -33.367 16.944 -2.445 1.00 41.81 117 SER A C 1
ATOM 970 O O . SER A 1 117 ? -34.371 16.232 -2.391 1.00 41.81 117 SER A O 1
ATOM 972 N N . LEU A 1 118 ? -33.052 17.829 -1.493 1.00 40.34 118 LEU A N 1
ATOM 973 C CA . LEU A 1 118 ? -33.908 18.261 -0.380 1.00 40.34 118 LEU A CA 1
ATOM 974 C C . LEU A 1 118 ? -34.174 19.766 -0.494 1.00 40.34 118 LEU A C 1
ATOM 976 O O . LEU A 1 118 ? -35.245 20.193 -0.012 1.00 40.34 118 LEU A O 1
#

Radius of gyration: 17.81 Å; Cα contacts (8 Å, |Δi|>4): 83; chains: 1; bounding box: 49×28×45 Å

pLDDT: mean 80.31, std 16.34, range [40.34, 97.12]

Secondary structure (DSSP, 8-state):
-TTSSS--SSHHHHHHHHHHHHHHHHHHHHHHHHHHHHHHHHHH---HHHHHHHHHHHHHHHHHHHHHHHHHHHHHHHTT--HHHHHHHHHHHHSS-HIIIIIIHHHHHHHHHHHTT-

Foldseek 3Di:
DLPDPDDDPDPLLSVLLVLLVVLVVLVCLLPCLVVVLVCCCVPVVDDCVNSVVSVVSNVPSVVVNVVSVVVSVVSCVVVVPDPVSSVVSVCVSVVDDNCCCPVVVVVVVVVVVVVVVD

Mean predicted aligned error: 8.87 Å